Protein AF-A0A2G9NY76-F1 (afdb_mo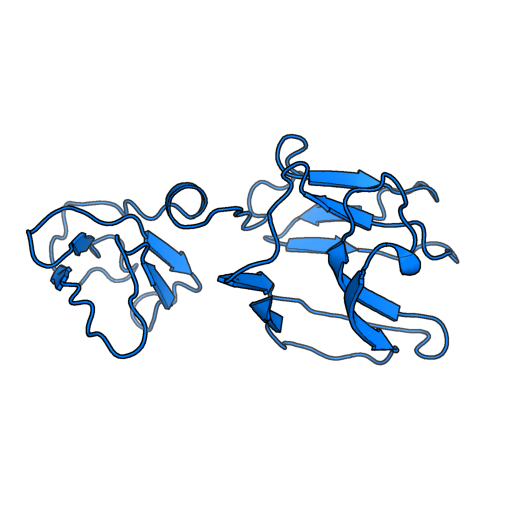nomer_lite)

Structure (mmCIF, N/CA/C/O backbone):
data_AF-A0A2G9NY76-F1
#
_entry.id   AF-A0A2G9NY76-F1
#
loop_
_atom_site.group_PDB
_atom_site.id
_atom_site.type_symbol
_atom_site.label_atom_id
_atom_site.label_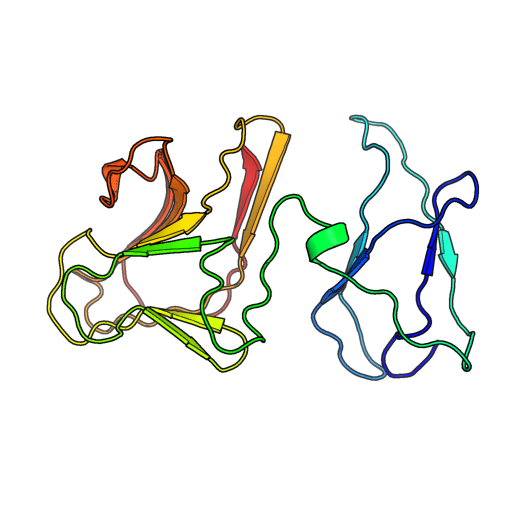alt_id
_atom_site.label_comp_id
_atom_site.label_asym_id
_atom_site.label_entity_id
_atom_site.label_seq_id
_atom_site.pdbx_PDB_ins_code
_atom_site.Cartn_x
_atom_site.Cartn_y
_atom_site.Cartn_z
_atom_site.occupancy
_atom_site.B_iso_or_equiv
_atom_site.auth_seq_id
_atom_site.auth_comp_id
_atom_site.auth_asym_id
_atom_site.auth_atom_id
_atom_site.pdbx_PDB_model_num
ATOM 1 N N . MET A 1 1 ? -3.201 -3.501 26.402 1.00 89.81 1 MET A N 1
ATOM 2 C CA . MET A 1 1 ? -2.658 -3.405 25.038 1.00 89.81 1 MET A CA 1
ATOM 3 C C . MET A 1 1 ? -1.323 -4.106 25.053 1.00 89.81 1 MET A C 1
ATOM 5 O O . MET A 1 1 ? -0.521 -3.811 25.940 1.00 89.81 1 MET A O 1
ATOM 9 N N . GLN A 1 2 ? -1.148 -5.086 24.177 1.00 95.50 2 GLN A N 1
ATOM 10 C CA . GLN A 1 2 ? 0.102 -5.822 24.031 1.00 95.50 2 GLN A CA 1
ATOM 11 C C . GLN A 1 2 ? 1.178 -4.916 23.428 1.00 95.50 2 GLN A C 1
ATOM 13 O O . GLN A 1 2 ? 0.873 -3.900 22.802 1.00 95.50 2 GLN A O 1
ATOM 18 N N . VAL A 1 3 ? 2.446 -5.260 23.658 1.00 95.88 3 VAL A N 1
ATOM 19 C CA . VAL A 1 3 ? 3.580 -4.439 23.205 1.00 95.88 3 VAL A CA 1
ATOM 20 C C . VAL A 1 3 ? 3.668 -4.355 21.684 1.00 95.88 3 VAL A C 1
ATOM 22 O O . VAL A 1 3 ? 4.178 -3.368 21.178 1.00 95.88 3 VAL A O 1
ATOM 25 N N . ASP A 1 4 ? 3.160 -5.354 20.975 1.00 96.38 4 ASP A N 1
ATOM 26 C CA . ASP A 1 4 ? 3.154 -5.475 19.516 1.00 96.38 4 ASP A CA 1
ATOM 27 C C . ASP A 1 4 ? 1.790 -5.137 18.891 1.00 96.38 4 ASP A C 1
ATOM 29 O O . ASP A 1 4 ? 1.586 -5.357 17.702 1.00 96.38 4 ASP A O 1
ATOM 33 N N . PHE A 1 5 ? 0.840 -4.622 19.684 1.00 97.69 5 PHE A N 1
ATOM 34 C CA . PHE A 1 5 ? -0.521 -4.278 19.248 1.00 97.69 5 PHE A CA 1
ATOM 35 C C . PHE A 1 5 ? -1.338 -5.457 18.686 1.00 97.69 5 PHE A C 1
ATOM 37 O O . PHE A 1 5 ? -2.399 -5.259 18.090 1.00 97.69 5 PHE A O 1
ATOM 44 N N . SER A 1 6 ? -0.902 -6.698 18.915 1.00 97.38 6 SER A N 1
ATOM 45 C CA . SER A 1 6 ? -1.570 -7.896 18.391 1.00 97.38 6 SER A CA 1
ATOM 46 C C . SER A 1 6 ? -2.978 -8.131 18.967 1.00 97.38 6 SER A C 1
ATOM 48 O O . SER A 1 6 ? -3.791 -8.860 18.391 1.00 97.38 6 SER A O 1
ATOM 50 N N . ASP A 1 7 ? -3.315 -7.460 20.070 1.00 97.69 7 ASP A N 1
ATOM 51 C CA . ASP A 1 7 ? -4.626 -7.510 20.713 1.00 97.69 7 ASP A CA 1
ATOM 52 C C . ASP A 1 7 ? -5.644 -6.485 20.205 1.00 97.69 7 ASP A C 1
ATOM 54 O O . ASP A 1 7 ? -6.776 -6.484 20.697 1.00 97.69 7 ASP A O 1
ATOM 58 N N . LEU A 1 8 ? -5.280 -5.625 19.248 1.00 97.94 8 LEU A N 1
ATOM 59 C CA . LEU A 1 8 ? -6.217 -4.656 18.681 1.00 97.94 8 LEU A CA 1
ATOM 60 C C . LEU A 1 8 ? -7.348 -5.356 17.920 1.00 97.94 8 LEU A C 1
ATOM 62 O O . LEU A 1 8 ? -7.109 -6.269 17.132 1.00 97.94 8 LEU A O 1
ATOM 66 N N . ARG A 1 9 ? -8.590 -4.920 18.147 1.00 98.06 9 ARG A N 1
ATOM 67 C CA . ARG A 1 9 ? -9.772 -5.314 17.364 1.00 98.06 9 ARG A CA 1
ATOM 68 C C . ARG A 1 9 ? -10.644 -4.108 17.078 1.00 98.06 9 ARG A C 1
ATOM 70 O O . ARG A 1 9 ? -10.812 -3.258 17.951 1.00 98.06 9 ARG A O 1
ATOM 77 N N . PHE A 1 10 ? -11.251 -4.091 15.898 1.00 98.44 10 PHE A N 1
ATOM 78 C CA . PHE A 1 10 ? -12.147 -3.026 15.473 1.00 98.44 10 PHE A CA 1
ATOM 79 C C . PHE A 1 10 ? -13.546 -3.576 15.223 1.00 98.44 10 PHE A C 1
ATOM 81 O O . PHE A 1 10 ? -13.703 -4.664 14.668 1.00 98.44 10 PHE A O 1
ATOM 88 N N . THR A 1 11 ? -14.568 -2.836 15.650 1.00 98.50 11 THR A N 1
ATOM 89 C CA . THR A 1 11 ? -15.955 -3.128 15.277 1.00 98.50 11 THR A CA 1
ATOM 90 C C . THR A 1 11 ? -16.689 -1.876 14.838 1.00 98.50 11 THR A C 1
ATOM 92 O O . THR A 1 11 ? -16.372 -0.767 15.271 1.00 98.50 11 THR A O 1
ATOM 95 N N . ASN A 1 12 ? -17.744 -2.054 14.050 1.00 97.31 12 ASN A N 1
ATOM 96 C CA . ASN A 1 12 ? -18.694 -0.986 13.760 1.00 97.31 12 ASN A CA 1
ATOM 97 C C . ASN A 1 12 ? -19.632 -0.702 14.955 1.00 97.31 12 ASN A C 1
ATOM 99 O O . ASN A 1 12 ? -19.581 -1.359 16.002 1.00 97.31 12 ASN A O 1
ATOM 103 N N . GLY A 1 13 ? -20.555 0.245 14.753 1.00 95.19 13 GLY A N 1
ATOM 104 C CA . GLY A 1 13 ? -21.622 0.617 15.691 1.00 95.19 13 GLY A CA 1
ATOM 105 C C . GLY A 1 13 ? -22.509 -0.533 16.200 1.00 95.19 13 GLY A C 1
ATOM 106 O O . GLY A 1 13 ? -23.149 -0.401 17.241 1.00 95.19 13 GLY A O 1
ATOM 107 N N . SER A 1 14 ? -22.548 -1.654 15.476 1.00 95.50 14 SER A N 1
ATOM 108 C CA . SER A 1 14 ? -23.388 -2.827 15.758 1.00 95.50 14 SER A CA 1
ATOM 109 C C . SER A 1 14 ? -22.609 -4.004 16.361 1.00 95.50 14 SER A C 1
ATOM 111 O O . SER A 1 14 ? -23.187 -5.073 16.553 1.00 95.50 14 SER A O 1
ATOM 113 N N . ASN A 1 15 ? -21.331 -3.810 16.710 1.00 95.94 15 ASN A N 1
ATOM 114 C CA . ASN A 1 15 ? -20.397 -4.846 17.177 1.00 95.94 15 ASN A CA 1
ATOM 115 C C . ASN A 1 15 ? -20.023 -5.904 16.118 1.00 95.94 15 ASN A C 1
ATOM 117 O O . ASN A 1 15 ? -19.606 -7.007 16.476 1.00 95.94 15 ASN A O 1
ATOM 121 N N . THR A 1 16 ? -20.151 -5.596 14.826 1.00 97.62 16 THR A N 1
ATOM 122 C CA . THR A 1 16 ? -19.595 -6.440 13.756 1.00 97.62 16 THR A CA 1
ATOM 123 C C . THR A 1 16 ? -18.102 -6.174 13.636 1.00 97.62 16 THR A C 1
ATOM 125 O O . THR A 1 16 ? -17.708 -5.009 13.615 1.00 97.62 16 THR A O 1
ATOM 128 N N . LEU A 1 17 ? -17.287 -7.232 13.573 1.00 98.12 17 LEU A N 1
ATOM 129 C CA . LEU A 1 17 ? -15.844 -7.119 13.343 1.00 98.12 17 LEU A CA 1
ATOM 130 C C . LEU A 1 17 ? -15.569 -6.456 11.993 1.00 98.12 17 LEU A C 1
ATOM 132 O O . LEU A 1 17 ? -16.254 -6.753 11.018 1.00 98.12 17 LEU A O 1
ATOM 136 N N . LEU A 1 18 ? -14.578 -5.574 11.983 1.00 98.62 18 LEU A N 1
ATOM 137 C CA . LEU A 1 18 ? -14.075 -4.902 10.793 1.00 98.62 18 LEU A CA 1
ATOM 138 C C . LEU A 1 18 ? -12.680 -5.427 10.468 1.00 98.62 18 LEU A C 1
ATOM 140 O O . LEU A 1 18 ? -11.881 -5.652 11.388 1.00 98.62 18 LEU A O 1
ATOM 144 N N . ASP A 1 19 ? -12.402 -5.593 9.180 1.00 98.75 19 ASP A N 1
ATOM 145 C CA . ASP A 1 19 ? -11.068 -5.913 8.695 1.00 98.75 19 ASP A CA 1
ATOM 146 C C . ASP A 1 19 ? -10.140 -4.706 8.885 1.00 98.75 19 ASP A C 1
ATOM 148 O O . ASP A 1 19 ? -10.560 -3.542 8.910 1.00 98.75 19 ASP A O 1
ATOM 152 N N . TYR A 1 20 ? -8.868 -4.987 9.152 1.00 98.69 20 TYR A N 1
ATOM 153 C CA . TYR A 1 20 ? -7.886 -3.955 9.451 1.00 98.69 20 TYR A CA 1
ATOM 154 C C . TYR A 1 20 ? -6.472 -4.399 9.100 1.00 98.69 20 TYR A C 1
ATOM 156 O O . TYR A 1 20 ? -6.156 -5.591 9.113 1.00 98.69 20 TYR A O 1
ATOM 164 N N . TRP A 1 21 ? -5.598 -3.423 8.881 1.00 98.50 21 TRP A N 1
ATOM 165 C CA . TRP A 1 21 ? -4.171 -3.620 8.681 1.00 98.50 21 TRP A CA 1
ATOM 166 C C . TRP A 1 21 ? -3.361 -2.769 9.657 1.00 98.50 21 TRP A C 1
ATOM 168 O O . TRP A 1 21 ? -3.615 -1.575 9.820 1.00 98.50 21 TRP A O 1
ATOM 178 N N . LEU A 1 22 ? -2.394 -3.389 10.328 1.00 97.81 22 LEU A N 1
ATOM 179 C CA . LEU A 1 22 ? -1.426 -2.727 11.195 1.00 97.81 22 LEU A CA 1
ATOM 180 C C . LEU A 1 22 ? -0.134 -2.498 10.413 1.00 97.81 22 LEU A C 1
ATOM 182 O O . LEU A 1 22 ? 0.620 -3.434 10.168 1.00 97.81 22 LEU A O 1
ATOM 186 N N . GLN A 1 23 ? 0.118 -1.243 10.069 1.00 95.44 23 GLN A N 1
ATOM 187 C CA . GLN A 1 23 ? 1.332 -0.774 9.415 1.00 95.44 23 GLN A CA 1
ATOM 188 C C . GLN A 1 23 ? 2.271 -0.127 10.449 1.00 95.44 23 GLN A C 1
ATOM 190 O O . GLN A 1 23 ? 1.819 0.401 11.471 1.00 95.44 23 GLN A O 1
ATOM 195 N N . ASP A 1 24 ? 3.580 -0.161 10.185 1.00 93.19 24 ASP A N 1
ATOM 196 C CA . ASP A 1 24 ? 4.618 0.532 10.964 1.00 93.19 24 ASP A CA 1
ATOM 197 C C . ASP A 1 24 ? 4.567 0.250 12.472 1.00 93.19 24 ASP A C 1
ATOM 199 O O . ASP A 1 24 ? 4.616 1.152 13.316 1.00 93.19 24 ASP A O 1
ATOM 203 N N . VAL A 1 25 ? 4.443 -1.028 12.834 1.00 96.12 25 VAL A N 1
ATOM 204 C CA . VAL A 1 25 ? 4.419 -1.443 14.237 1.00 96.12 25 VAL A CA 1
ATOM 205 C C . VAL A 1 25 ? 5.770 -1.146 14.896 1.00 96.12 25 VAL A C 1
ATOM 207 O O . VAL A 1 25 ? 6.775 -1.813 14.654 1.00 96.12 25 VAL A O 1
ATOM 210 N N . VAL A 1 26 ? 5.778 -0.176 15.810 1.00 97.12 26 VAL A N 1
ATOM 211 C CA . VAL A 1 26 ? 6.907 0.115 16.699 1.00 97.12 26 VAL A CA 1
ATOM 212 C C . VAL A 1 26 ? 6.542 -0.344 18.101 1.00 97.12 26 VAL A C 1
ATOM 214 O O . VAL A 1 26 ? 5.798 0.332 18.821 1.00 97.12 26 VAL A O 1
ATOM 217 N N . ASN A 1 27 ? 7.092 -1.493 18.501 1.00 96.56 27 ASN A N 1
ATOM 218 C CA . ASN A 1 27 ? 6.768 -2.141 19.770 1.00 96.56 27 ASN A CA 1
ATOM 219 C C . ASN A 1 27 ? 6.795 -1.168 20.961 1.00 96.56 27 ASN A C 1
ATOM 221 O O . ASN A 1 27 ? 7.773 -0.458 21.194 1.00 96.56 27 ASN A O 1
ATOM 225 N N . SER A 1 28 ? 5.726 -1.188 21.757 1.00 94.19 28 SER A N 1
ATOM 226 C CA . SER A 1 28 ? 5.489 -0.337 22.934 1.00 94.19 28 SER A CA 1
ATOM 227 C C . SER A 1 28 ? 5.411 1.172 22.661 1.00 94.19 28 SER A C 1
ATOM 229 O O . SER A 1 28 ? 5.357 1.943 23.619 1.00 94.19 28 SER A O 1
ATOM 231 N N . SER A 1 29 ? 5.402 1.605 21.396 1.00 96.69 29 SER A N 1
ATOM 232 C CA . SER A 1 29 ? 5.421 3.020 21.011 1.00 96.69 29 SER A CA 1
ATOM 233 C C . SER A 1 29 ? 4.204 3.409 20.177 1.00 96.69 29 SER A C 1
ATOM 235 O O . SER A 1 29 ? 3.387 4.211 20.629 1.00 96.69 29 SER A O 1
ATOM 237 N N . SER A 1 30 ? 4.069 2.860 18.969 1.00 96.88 30 SER A N 1
ATOM 238 C CA . SER A 1 30 ? 3.073 3.313 17.991 1.00 96.88 30 SER A CA 1
ATOM 239 C C . SER A 1 30 ? 2.760 2.251 16.940 1.00 96.88 30 SER A C 1
ATOM 241 O O . SER A 1 30 ? 3.567 1.360 16.697 1.00 96.88 30 SER A O 1
ATOM 243 N N . VAL A 1 31 ? 1.597 2.392 16.306 1.00 97.50 31 VAL A N 1
ATOM 244 C CA . VAL A 1 31 ? 1.157 1.623 15.137 1.00 97.50 31 VAL A CA 1
ATOM 245 C C . VAL A 1 31 ? 0.221 2.497 14.302 1.00 97.50 31 VAL A C 1
ATOM 247 O O . VAL A 1 31 ? -0.554 3.276 14.870 1.00 97.50 31 VAL A O 1
ATOM 250 N N . THR A 1 32 ? 0.273 2.361 12.981 1.00 96.81 32 THR A N 1
ATOM 251 C CA . THR A 1 32 ? -0.728 2.917 12.065 1.00 96.81 32 THR A CA 1
ATOM 252 C C . THR A 1 32 ? -1.763 1.833 11.781 1.00 96.81 32 THR A C 1
ATOM 254 O O . THR A 1 32 ? -1.424 0.769 11.277 1.00 96.81 32 THR A O 1
ATOM 257 N N . ALA A 1 33 ? -3.026 2.071 12.135 1.00 97.56 33 ALA A N 1
ATOM 258 C CA . ALA A 1 33 ? -4.107 1.120 11.884 1.00 97.56 33 ALA A CA 1
ATOM 259 C C . ALA A 1 33 ? -5.010 1.623 10.753 1.00 97.56 33 ALA A C 1
ATOM 261 O O . ALA A 1 33 ? -5.694 2.638 10.906 1.00 97.56 33 ALA A O 1
ATOM 262 N N . TRP A 1 34 ? -5.037 0.884 9.651 1.00 97.50 34 TRP A N 1
ATOM 263 C CA . TRP A 1 34 ? -6.017 1.029 8.581 1.00 97.50 34 TRP A CA 1
ATOM 264 C C . TRP A 1 34 ? -7.215 0.151 8.905 1.00 97.50 34 TRP A C 1
ATOM 266 O O . TRP A 1 34 ? -7.033 -1.002 9.275 1.00 97.50 34 TRP A O 1
ATOM 276 N N . VAL A 1 35 ? -8.428 0.688 8.805 1.00 97.94 35 VAL A N 1
ATOM 277 C CA . VAL A 1 35 ? -9.656 -0.036 9.159 1.00 97.94 35 VAL A CA 1
ATOM 278 C C . VAL A 1 35 ? -10.623 0.061 7.993 1.00 97.94 35 VAL A C 1
ATOM 280 O O . VAL A 1 35 ? -11.007 1.168 7.604 1.00 97.94 35 VAL A O 1
ATOM 283 N N . GLU A 1 36 ? -11.033 -1.086 7.461 1.00 97.62 36 GLU A N 1
ATOM 284 C CA . GLU A 1 36 ? -12.096 -1.159 6.469 1.00 97.62 36 GLU A CA 1
ATOM 285 C C . GLU A 1 36 ? -13.429 -0.904 7.178 1.00 97.62 36 GLU A C 1
ATOM 287 O O . GLU A 1 36 ? -13.799 -1.592 8.127 1.00 97.62 36 GLU A O 1
ATOM 292 N N . VAL A 1 37 ? -14.151 0.133 6.764 1.00 95.88 37 VAL A N 1
ATOM 293 C CA . VAL A 1 37 ? -15.447 0.484 7.353 1.00 95.88 37 VAL A CA 1
ATOM 294 C C . VAL A 1 37 ? -16.562 0.250 6.346 1.00 95.88 37 VAL A C 1
ATOM 296 O O . VAL A 1 37 ? -16.416 0.580 5.173 1.00 95.88 37 VAL A O 1
ATOM 299 N N . ASP A 1 38 ? -17.719 -0.219 6.824 1.00 93.69 38 ASP A N 1
ATOM 300 C CA . ASP A 1 38 ? -18.869 -0.573 5.974 1.00 93.69 38 ASP A CA 1
ATOM 301 C C . ASP A 1 38 ? -19.284 0.541 4.996 1.00 93.69 38 ASP A C 1
ATOM 303 O O . ASP A 1 38 ? -19.738 0.284 3.882 1.00 93.69 38 ASP A O 1
ATOM 307 N N . SER A 1 39 ? -19.208 1.800 5.441 1.00 90.75 39 SER A N 1
ATOM 308 C CA . SER A 1 39 ? -19.460 2.961 4.590 1.00 90.75 39 SER A CA 1
ATOM 309 C C . SER A 1 39 ? -18.922 4.258 5.193 1.00 90.75 39 SER A C 1
ATOM 311 O O . SER A 1 39 ? -18.930 4.471 6.412 1.00 90.75 39 SER A O 1
ATOM 313 N N . LEU A 1 40 ? -18.517 5.168 4.307 1.00 88.44 40 LEU A N 1
ATOM 314 C CA . LEU A 1 40 ? -18.220 6.563 4.613 1.00 88.44 40 LEU A CA 1
ATOM 315 C C . LEU A 1 40 ? -19.128 7.448 3.763 1.00 88.44 40 LEU A C 1
ATOM 317 O O . LEU A 1 40 ? -18.980 7.542 2.547 1.00 88.44 40 LEU A O 1
ATOM 321 N N . THR A 1 41 ? -20.091 8.107 4.400 1.00 89.06 41 THR A N 1
ATOM 322 C CA . THR A 1 41 ? -20.946 9.087 3.723 1.00 89.06 41 THR A CA 1
ATOM 323 C C . THR A 1 41 ? -20.367 10.485 3.881 1.00 89.06 41 THR A C 1
ATOM 325 O O . THR A 1 41 ? -19.996 10.873 4.991 1.00 89.06 41 THR A O 1
ATOM 328 N N . ALA A 1 42 ? -20.359 11.275 2.804 1.00 89.06 42 ALA A N 1
ATOM 329 C CA . ALA A 1 42 ? -19.939 12.672 2.860 1.00 89.06 42 ALA A CA 1
ATOM 330 C C . ALA A 1 42 ? -20.703 13.435 3.958 1.00 89.06 42 ALA A C 1
ATOM 332 O O . ALA A 1 42 ? -21.930 13.372 4.033 1.00 89.06 42 ALA A O 1
ATOM 333 N N . SER A 1 43 ? -19.961 14.142 4.815 1.00 90.69 43 SER A N 1
ATOM 334 C CA . SER A 1 43 ? -20.501 14.901 5.957 1.00 90.69 43 SER A CA 1
ATOM 335 C C . SER A 1 43 ? -21.258 14.072 7.013 1.00 90.69 43 SER A C 1
ATOM 337 O O . SER A 1 43 ? -21.956 14.651 7.845 1.00 90.69 43 SER A O 1
ATOM 339 N N . GLY A 1 44 ? -21.125 12.743 7.001 1.00 91.00 44 GLY A N 1
ATOM 340 C CA . GLY A 1 44 ? -21.619 11.855 8.054 1.00 91.00 44 GLY A CA 1
ATOM 341 C C . GLY A 1 44 ? -20.538 11.494 9.073 1.00 91.00 44 GLY A C 1
ATOM 342 O O . GLY A 1 44 ? -19.350 11.711 8.843 1.00 91.00 44 GLY A O 1
ATOM 343 N N . ASN A 1 45 ? -20.963 10.907 10.192 1.00 91.44 45 ASN A N 1
ATOM 344 C CA . ASN A 1 45 ? -20.061 10.315 11.175 1.00 91.44 45 ASN A CA 1
ATOM 345 C C . ASN A 1 45 ? -20.129 8.792 11.059 1.00 91.44 45 ASN A C 1
ATOM 347 O O . ASN A 1 45 ? -21.209 8.220 11.209 1.00 91.44 45 ASN A O 1
ATOM 351 N N . THR A 1 46 ? -18.980 8.147 10.878 1.00 93.75 46 THR A N 1
ATOM 352 C CA . THR A 1 46 ? -18.838 6.695 11.024 1.00 93.75 46 THR A CA 1
ATOM 353 C C . THR A 1 46 ? -18.201 6.414 12.379 1.00 93.75 46 THR A C 1
ATOM 355 O O . THR A 1 46 ? -17.136 6.938 12.697 1.00 93.75 46 THR A O 1
ATOM 358 N N . THR A 1 47 ? -18.884 5.633 13.217 1.00 94.62 47 THR A N 1
ATOM 359 C CA . THR A 1 47 ? -18.370 5.228 14.530 1.00 94.62 47 THR A CA 1
ATOM 360 C C . THR A 1 47 ? -17.734 3.853 14.432 1.00 94.62 47 THR A C 1
ATOM 362 O O . THR A 1 47 ? -18.390 2.892 14.029 1.00 94.62 47 THR A O 1
ATOM 365 N N . ILE A 1 48 ? -16.482 3.774 14.870 1.00 97.25 48 ILE A N 1
ATOM 366 C CA . ILE A 1 48 ? -15.754 2.530 15.091 1.00 97.25 48 ILE A CA 1
ATOM 367 C C . ILE A 1 48 ? -15.412 2.406 16.574 1.00 97.25 48 ILE A C 1
ATOM 369 O O . ILE A 1 48 ? -15.175 3.408 17.257 1.00 97.25 48 ILE A O 1
ATOM 373 N N . TYR A 1 49 ? -15.376 1.179 17.071 1.00 98.12 49 TYR A N 1
ATOM 374 C CA . TYR A 1 49 ? -14.883 0.853 18.401 1.00 98.12 49 TYR A CA 1
ATOM 375 C C . TYR A 1 49 ? -13.558 0.120 18.275 1.00 98.12 49 TYR A C 1
ATOM 377 O O . TYR A 1 49 ? -13.432 -0.787 17.461 1.00 98.12 49 TYR A O 1
ATOM 385 N N . MET A 1 50 ? -12.594 0.502 19.108 1.00 97.81 50 MET A N 1
ATOM 386 C CA . MET A 1 50 ? -11.309 -0.175 19.234 1.00 97.81 50 MET A CA 1
ATOM 387 C C . MET A 1 50 ? -11.260 -0.896 20.580 1.00 97.81 50 MET A C 1
ATOM 389 O O . MET A 1 50 ? -11.426 -0.276 21.633 1.00 97.81 50 MET A O 1
ATOM 393 N N . TYR A 1 51 ? -11.003 -2.197 20.543 1.00 97.81 51 TYR A N 1
ATOM 394 C CA . TYR A 1 51 ? -10.840 -3.053 21.712 1.00 97.81 51 TYR A CA 1
ATOM 395 C C . TYR A 1 51 ? -9.382 -3.485 21.838 1.00 97.81 51 TYR A C 1
ATOM 397 O O . TYR A 1 51 ? -8.693 -3.671 20.839 1.00 97.81 51 TYR A O 1
ATOM 405 N N . TYR A 1 52 ? -8.922 -3.625 23.079 1.00 97.06 52 TYR A N 1
ATOM 406 C CA . TYR A 1 52 ? -7.556 -4.002 23.437 1.00 97.06 52 TYR A CA 1
ATOM 407 C C . TYR A 1 52 ? -7.525 -4.541 24.881 1.00 97.06 52 TYR A C 1
ATOM 409 O O . TYR A 1 52 ? -8.527 -4.506 25.596 1.00 97.06 52 TYR A O 1
ATOM 417 N N . SER A 1 53 ? -6.353 -4.967 25.352 1.00 95.50 53 SER A N 1
ATOM 418 C CA . SER A 1 53 ? -6.085 -5.606 26.656 1.00 95.50 53 SER A CA 1
ATOM 419 C C . SER A 1 53 ? -6.539 -7.059 26.783 1.00 95.50 53 SER A C 1
ATOM 421 O O . SER A 1 53 ? -6.819 -7.519 27.888 1.00 95.50 53 SER A O 1
ATOM 423 N N . ASN A 1 54 ? -6.548 -7.792 25.672 1.00 95.56 54 ASN A N 1
ATOM 424 C CA . ASN A 1 54 ? -6.648 -9.246 25.687 1.00 95.56 54 ASN A CA 1
ATOM 425 C C . ASN A 1 54 ? -5.268 -9.841 25.373 1.00 95.56 54 ASN A C 1
ATOM 427 O O . ASN A 1 54 ? -4.815 -9.794 24.236 1.00 95.56 54 ASN A O 1
ATOM 431 N N . THR A 1 55 ? -4.575 -10.356 26.386 1.00 93.69 55 THR A N 1
ATOM 432 C CA . THR A 1 55 ? -3.198 -10.863 26.247 1.00 93.69 55 THR A CA 1
ATOM 433 C C . THR A 1 55 ? -3.109 -12.241 25.599 1.00 93.69 55 THR A C 1
ATOM 435 O O . THR A 1 55 ? -2.011 -12.692 25.298 1.00 93.69 55 THR A O 1
ATOM 438 N N . ASP A 1 56 ? -4.243 -12.913 25.400 1.00 94.62 56 ASP A N 1
ATOM 439 C CA . ASP A 1 56 ? -4.282 -14.319 24.989 1.00 94.62 56 ASP A CA 1
ATOM 440 C C . ASP A 1 56 ? -4.552 -14.489 23.485 1.00 94.62 56 ASP A C 1
ATOM 442 O O . ASP A 1 56 ? -4.799 -15.600 23.014 1.00 94.62 56 ASP A O 1
ATOM 446 N N . VAL A 1 57 ? -4.545 -13.393 22.720 1.00 95.75 57 VAL A N 1
ATOM 447 C CA . VAL A 1 57 ? -4.853 -13.393 21.284 1.00 95.75 57 VAL A CA 1
ATOM 448 C C . VAL A 1 57 ? -3.672 -12.906 20.455 1.00 95.75 57 VAL A C 1
ATOM 450 O O . VAL A 1 57 ? -2.913 -12.041 20.883 1.00 95.75 57 VAL A O 1
ATOM 453 N N . SER A 1 58 ? -3.551 -13.451 19.246 1.00 96.31 58 SER A N 1
ATOM 454 C CA . SER A 1 58 ? -2.687 -12.929 18.188 1.00 96.31 58 SER A CA 1
ATOM 455 C C . SER A 1 58 ? -3.429 -11.894 17.342 1.00 96.31 58 SER A C 1
ATOM 457 O O . SER A 1 58 ? -4.658 -11.793 17.408 1.00 96.31 58 SER A O 1
ATOM 459 N N . THR A 1 59 ? -2.703 -11.163 16.497 1.00 96.94 59 THR A N 1
ATOM 460 C CA . THR A 1 59 ? -3.320 -10.232 15.546 1.00 96.94 59 THR A CA 1
ATOM 461 C C . THR A 1 59 ? -4.187 -10.968 14.523 1.00 96.94 59 THR A C 1
ATOM 463 O O . THR A 1 59 ? -3.902 -12.112 14.165 1.00 96.94 59 THR A O 1
ATOM 466 N N . THR A 1 60 ? -5.252 -10.311 14.065 1.00 97.56 60 THR A N 1
ATOM 467 C CA . THR A 1 60 ? -6.024 -10.686 12.867 1.00 97.56 60 THR A CA 1
ATOM 468 C C . THR A 1 60 ? -5.857 -9.649 11.754 1.00 97.56 60 THR A C 1
ATOM 470 O O . THR A 1 60 ? -6.685 -9.588 10.856 1.00 97.56 60 THR A O 1
ATOM 473 N N . SER A 1 61 ? -4.811 -8.819 11.841 1.00 98.31 61 SER A N 1
ATOM 474 C CA . SER A 1 61 ? -4.431 -7.842 10.818 1.00 98.31 61 SER A CA 1
ATOM 475 C C . SER A 1 61 ? -4.258 -8.519 9.459 1.00 98.31 61 SER A C 1
ATOM 477 O O . SER A 1 61 ? -3.537 -9.513 9.367 1.00 98.31 61 SER A O 1
ATOM 479 N N . ASN A 1 62 ? -4.897 -7.989 8.420 1.00 98.25 62 ASN A N 1
ATOM 480 C CA . ASN A 1 62 ? -4.835 -8.517 7.063 1.00 98.25 62 ASN A CA 1
ATOM 481 C C . ASN A 1 62 ? -5.047 -7.399 6.024 1.00 98.25 62 ASN A C 1
ATOM 483 O O . ASN A 1 62 ? -6.165 -6.917 5.846 1.00 98.25 62 ASN A O 1
ATOM 487 N N . GLY A 1 63 ? -3.985 -7.021 5.307 1.00 97.81 63 GLY A N 1
ATOM 488 C CA . GLY A 1 63 ? -4.046 -5.994 4.266 1.00 97.81 63 GLY A CA 1
ATOM 489 C C . GLY A 1 63 ? -4.932 -6.388 3.084 1.00 97.81 63 GLY A C 1
ATOM 490 O O . GLY A 1 63 ? -5.785 -5.605 2.680 1.00 97.81 63 GLY A O 1
ATOM 491 N N . THR A 1 64 ? -4.834 -7.632 2.604 1.00 97.31 64 THR A N 1
ATOM 492 C CA . THR A 1 64 ? -5.656 -8.128 1.479 1.00 97.31 64 THR A CA 1
ATOM 493 C C . THR A 1 64 ? -7.160 -8.133 1.765 1.00 97.31 64 THR A C 1
ATOM 495 O O . THR A 1 64 ? -7.954 -8.007 0.842 1.00 97.31 64 THR A O 1
ATOM 498 N N . ALA A 1 65 ? -7.563 -8.256 3.034 1.00 98.12 65 ALA A N 1
ATOM 499 C CA . ALA A 1 65 ? -8.961 -8.105 3.437 1.00 98.12 65 ALA A CA 1
ATOM 500 C C . ALA A 1 65 ? -9.366 -6.631 3.619 1.00 98.12 65 ALA A C 1
ATOM 502 O O . ALA A 1 65 ? -10.535 -6.308 3.492 1.00 98.12 65 ALA A O 1
ATOM 503 N N . THR A 1 66 ? -8.410 -5.741 3.905 1.00 98.12 66 THR A N 1
ATOM 504 C CA . THR A 1 66 ? -8.670 -4.334 4.260 1.00 98.12 66 THR A CA 1
ATOM 505 C C . THR A 1 66 ? -8.757 -3.408 3.043 1.00 98.12 66 THR A C 1
ATOM 507 O O . THR A 1 66 ? -9.452 -2.392 3.088 1.00 98.12 66 THR A O 1
ATOM 510 N N . PHE A 1 67 ? -8.030 -3.713 1.963 1.00 96.56 67 PHE A N 1
ATOM 511 C CA . PHE A 1 67 ? -7.930 -2.858 0.777 1.00 96.56 67 PHE A CA 1
ATOM 512 C C . PHE A 1 67 ? -8.390 -3.577 -0.492 1.00 96.56 67 PHE A C 1
ATOM 514 O O . PHE A 1 67 ? -8.317 -4.795 -0.600 1.00 96.56 67 PHE A O 1
ATOM 521 N N . LEU A 1 68 ? -8.804 -2.797 -1.497 1.00 95.00 68 LEU A N 1
ATOM 522 C CA . LEU A 1 68 ? -9.197 -3.322 -2.814 1.00 95.00 68 LEU A CA 1
ATOM 523 C C . LEU A 1 68 ? -8.034 -3.971 -3.580 1.00 95.00 68 LEU A C 1
ATOM 525 O O . LEU A 1 68 ? -8.263 -4.839 -4.413 1.00 95.00 68 LEU A O 1
ATOM 529 N N . LEU A 1 69 ? -6.817 -3.501 -3.320 1.00 95.12 69 LEU A N 1
ATOM 530 C CA . LEU A 1 69 ? -5.553 -4.009 -3.835 1.00 95.12 69 LEU A CA 1
ATOM 531 C C . LEU A 1 69 ? -4.513 -3.754 -2.741 1.00 95.12 69 LEU A C 1
ATOM 533 O O . LEU A 1 69 ? -4.459 -2.641 -2.212 1.00 95.12 69 LEU A O 1
ATOM 537 N N . PHE A 1 70 ? -3.725 -4.763 -2.386 1.00 96.56 70 PHE A N 1
ATOM 538 C CA . PHE A 1 70 ? -2.740 -4.667 -1.313 1.00 96.56 70 PHE A CA 1
ATOM 539 C C . PHE A 1 70 ? -1.523 -5.520 -1.631 1.00 96.56 70 PHE A C 1
ATOM 541 O O . PHE A 1 70 ? -1.678 -6.668 -2.039 1.00 96.56 70 PHE A O 1
ATOM 548 N N . ASP A 1 71 ? -0.351 -4.961 -1.369 1.00 96.31 71 ASP A N 1
ATOM 549 C CA . ASP A 1 71 ? 0.911 -5.681 -1.326 1.00 96.31 71 ASP A CA 1
ATOM 550 C C . ASP A 1 71 ? 1.854 -4.931 -0.373 1.00 96.31 71 ASP A C 1
ATOM 552 O O . ASP A 1 71 ? 1.975 -3.705 -0.474 1.00 96.31 71 ASP A O 1
ATOM 556 N N . ASP A 1 72 ? 2.452 -5.637 0.586 1.00 95.25 72 ASP A N 1
ATOM 557 C CA . ASP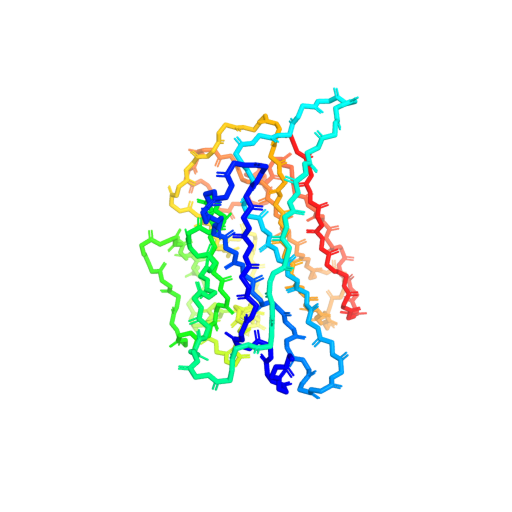 A 1 72 ? 3.479 -5.099 1.486 1.00 95.25 72 ASP A CA 1
ATOM 558 C C . ASP A 1 72 ? 4.902 -5.476 1.052 1.00 95.25 72 ASP A C 1
ATOM 560 O O . ASP A 1 72 ? 5.860 -4.976 1.644 1.00 95.25 72 ASP A O 1
ATOM 564 N N . PHE A 1 73 ? 5.042 -6.278 -0.012 1.00 95.69 73 PHE A N 1
ATOM 565 C CA . PHE A 1 73 ? 6.312 -6.686 -0.612 1.00 95.69 73 PHE A CA 1
ATOM 566 C C . PHE A 1 73 ? 7.267 -7.400 0.366 1.00 95.69 73 PHE A C 1
ATOM 568 O O . PHE A 1 73 ? 8.495 -7.271 0.274 1.00 95.69 73 PHE A O 1
ATOM 575 N N . GLU A 1 74 ? 6.708 -8.118 1.345 1.00 94.88 74 GLU A N 1
ATOM 576 C CA . GLU A 1 74 ? 7.445 -8.859 2.381 1.00 94.88 74 GLU A CA 1
ATOM 577 C C . GLU A 1 74 ? 7.613 -10.358 2.056 1.00 94.88 74 GLU A C 1
ATOM 579 O O . GLU A 1 74 ? 8.199 -11.103 2.851 1.00 94.88 74 GLU A O 1
ATOM 584 N N . ASP A 1 75 ? 7.120 -10.836 0.906 1.00 94.19 75 ASP A N 1
ATOM 585 C CA . ASP A 1 75 ? 7.208 -12.257 0.538 1.00 94.19 75 ASP A CA 1
ATOM 586 C C . ASP A 1 75 ? 8.490 -12.605 -0.247 1.00 94.19 75 ASP A C 1
ATOM 588 O O . ASP A 1 75 ? 8.931 -13.764 -0.268 1.00 94.19 75 ASP A O 1
ATOM 592 N N . GLY A 1 76 ? 9.157 -11.578 -0.784 1.00 94.12 76 GLY A N 1
ATOM 593 C CA . GLY A 1 76 ? 10.441 -11.671 -1.473 1.00 94.12 76 GLY A CA 1
ATOM 594 C C . GLY A 1 76 ? 10.325 -12.033 -2.952 1.00 94.12 76 GLY A C 1
ATOM 595 O O . GLY A 1 76 ? 11.344 -12.344 -3.582 1.00 94.12 76 GLY A O 1
ATOM 596 N N . THR A 1 77 ? 9.116 -12.027 -3.511 1.00 94.50 77 THR A N 1
ATOM 597 C CA . THR A 1 77 ? 8.835 -12.320 -4.914 1.00 94.50 77 THR A CA 1
ATOM 598 C C . THR A 1 77 ? 7.618 -11.554 -5.417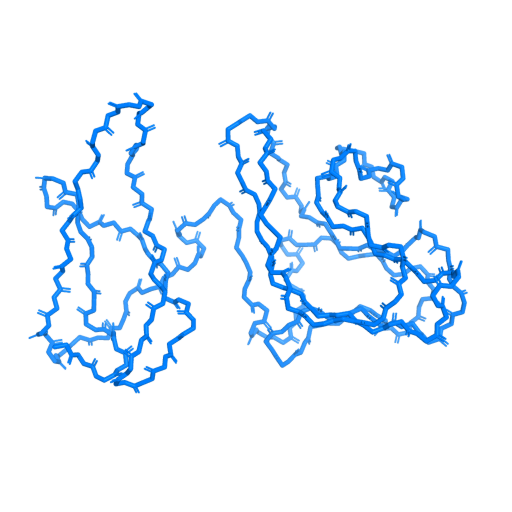 1.00 94.50 77 THR A C 1
ATOM 600 O O . THR A 1 77 ? 6.539 -11.679 -4.875 1.00 94.50 77 THR A O 1
ATOM 603 N N . ILE A 1 78 ? 7.740 -10.899 -6.571 1.00 95.19 78 ILE A N 1
ATOM 604 C CA . ILE A 1 78 ? 6.601 -10.196 -7.176 1.00 95.19 78 ILE A CA 1
ATOM 605 C C . ILE A 1 78 ? 5.432 -11.174 -7.394 1.00 95.19 78 ILE A C 1
ATOM 607 O O . ILE A 1 78 ? 5.548 -12.106 -8.204 1.00 95.19 78 ILE A O 1
ATOM 611 N N . ASP A 1 79 ? 4.304 -10.954 -6.708 1.00 95.50 79 ASP A N 1
ATOM 612 C CA . ASP A 1 79 ? 3.117 -11.796 -6.868 1.00 95.50 79 ASP A CA 1
ATOM 613 C C . ASP A 1 79 ? 2.486 -11.571 -8.248 1.00 95.50 79 ASP A C 1
ATOM 615 O O . ASP A 1 79 ? 1.749 -10.616 -8.499 1.00 95.50 79 ASP A O 1
ATOM 619 N N . THR A 1 80 ? 2.746 -12.512 -9.153 1.00 95.38 80 THR A N 1
ATOM 620 C CA . THR A 1 80 ? 2.221 -12.509 -10.529 1.00 95.38 80 THR A CA 1
ATOM 621 C C . THR A 1 80 ? 0.702 -12.688 -10.637 1.00 95.38 80 THR A C 1
ATOM 623 O O . THR A 1 80 ? 0.181 -12.694 -11.747 1.00 95.38 80 THR A O 1
ATOM 626 N N . ASN A 1 81 ? -0.013 -12.894 -9.526 1.00 94.88 81 ASN A N 1
ATOM 627 C CA . ASN A 1 81 ? -1.479 -12.854 -9.504 1.00 94.88 81 ASN A CA 1
ATOM 628 C C . ASN A 1 81 ? -2.023 -11.445 -9.228 1.00 94.88 81 ASN A C 1
ATOM 630 O O . ASN A 1 81 ? -3.215 -11.210 -9.420 1.00 94.88 81 ASN A O 1
ATOM 634 N N . ILE A 1 82 ? -1.171 -10.540 -8.739 1.00 95.69 82 ILE A N 1
ATOM 635 C CA . ILE A 1 82 ? -1.506 -9.147 -8.435 1.00 95.69 82 ILE A CA 1
ATOM 636 C C . ILE A 1 82 ? -0.898 -8.235 -9.497 1.00 95.69 82 ILE A C 1
ATOM 638 O O . ILE A 1 82 ? -1.560 -7.304 -9.962 1.00 95.69 82 ILE A O 1
ATOM 642 N N . TRP A 1 83 ? 0.344 -8.511 -9.896 1.00 95.50 83 TRP A N 1
ATOM 643 C CA . TRP A 1 83 ? 1.161 -7.615 -10.699 1.00 95.50 83 TRP A CA 1
ATOM 644 C C . TRP A 1 83 ? 1.630 -8.244 -12.010 1.00 95.50 83 TRP A C 1
ATOM 646 O O . TRP A 1 83 ? 2.277 -9.292 -12.030 1.00 95.50 83 TRP A O 1
ATOM 656 N N . THR A 1 84 ? 1.438 -7.506 -13.101 1.00 93.75 84 THR A N 1
ATOM 657 C CA . THR A 1 84 ? 2.200 -7.704 -14.331 1.00 93.75 84 THR A CA 1
ATOM 658 C C . THR A 1 84 ? 3.472 -6.862 -14.275 1.00 93.75 84 THR A C 1
ATOM 660 O O . THR A 1 84 ? 3.431 -5.628 -14.261 1.00 93.75 84 THR A O 1
ATOM 663 N N . GLU A 1 85 ? 4.610 -7.547 -14.304 1.00 92.69 85 GLU A N 1
ATOM 664 C CA . GLU A 1 85 ? 5.943 -6.968 -14.435 1.00 92.69 85 GLU A CA 1
ATOM 665 C C . GLU A 1 85 ? 6.399 -7.021 -15.900 1.00 92.69 85 GLU A C 1
ATOM 667 O O . GLU A 1 85 ? 6.200 -8.015 -16.605 1.00 92.69 85 GLU A O 1
ATOM 672 N N . VAL A 1 86 ? 6.962 -5.914 -16.386 1.00 90.19 86 VAL A N 1
ATOM 673 C CA . VAL A 1 86 ? 7.571 -5.836 -17.714 1.00 90.19 86 VAL A CA 1
ATOM 674 C C . VAL A 1 86 ? 8.931 -5.154 -17.613 1.00 90.19 86 VAL A C 1
ATOM 676 O O . VAL A 1 86 ? 9.003 -3.933 -17.477 1.00 90.19 86 VAL A O 1
ATOM 679 N N . ASP A 1 87 ? 9.988 -5.947 -17.772 1.00 85.00 87 ASP A N 1
ATOM 680 C CA . ASP A 1 87 ? 11.376 -5.519 -17.954 1.00 85.00 87 ASP A CA 1
ATOM 681 C C . ASP A 1 87 ? 11.862 -5.906 -19.363 1.00 85.00 87 ASP A C 1
ATOM 683 O O . ASP A 1 87 ? 12.187 -7.063 -19.651 1.00 85.00 87 ASP A O 1
ATOM 687 N N . GLN A 1 88 ? 11.873 -4.940 -20.291 1.00 71.75 88 GLN A N 1
ATOM 688 C CA . GLN A 1 88 ? 12.281 -5.187 -21.684 1.00 71.75 88 GLN A CA 1
ATOM 689 C C . GLN A 1 88 ? 13.800 -5.182 -21.897 1.00 71.75 88 GLN A C 1
ATOM 691 O O . GLN A 1 88 ? 14.269 -5.730 -22.901 1.00 71.75 88 GLN A O 1
ATOM 696 N N . ALA A 1 89 ? 14.568 -4.589 -20.980 1.00 65.12 89 ALA A N 1
ATOM 697 C CA . ALA A 1 89 ? 16.021 -4.497 -21.091 1.00 65.12 89 ALA A CA 1
ATOM 698 C C . ALA A 1 89 ? 16.710 -5.804 -20.657 1.00 65.12 89 ALA A C 1
ATOM 700 O O . ALA A 1 89 ? 17.764 -6.153 -21.201 1.00 65.12 89 ALA A O 1
ATOM 701 N N . GLY A 1 90 ? 16.061 -6.569 -19.769 1.00 65.81 90 GLY A N 1
ATOM 702 C CA . GLY A 1 90 ? 16.576 -7.806 -19.196 1.00 65.81 90 GLY A CA 1
ATOM 703 C C . GLY A 1 90 ? 17.695 -7.534 -18.189 1.00 65.81 90 GLY A C 1
ATOM 704 O O . GLY A 1 90 ? 18.565 -6.703 -18.413 1.00 65.81 90 GLY A O 1
ATOM 705 N N . GLY A 1 91 ? 17.726 -8.285 -17.089 1.00 68.62 91 GLY A N 1
ATOM 706 C CA . GLY A 1 91 ? 18.724 -8.065 -16.034 1.00 68.62 91 GLY A CA 1
ATOM 707 C C . GLY A 1 91 ? 18.200 -8.192 -14.611 1.00 68.62 91 GLY A C 1
ATOM 708 O O . GLY A 1 91 ? 18.994 -8.036 -13.691 1.00 68.62 91 GLY A O 1
ATOM 709 N N . ASN A 1 92 ? 16.915 -8.525 -14.429 1.00 80.62 92 ASN A N 1
ATOM 710 C CA . ASN A 1 92 ? 16.240 -8.486 -13.131 1.00 80.62 92 ASN A CA 1
ATOM 711 C C . ASN A 1 92 ? 16.334 -7.076 -12.533 1.00 80.62 92 ASN A C 1
ATOM 713 O O . ASN A 1 92 ? 16.705 -6.901 -11.375 1.00 80.62 92 ASN A O 1
ATOM 717 N N . GLU A 1 93 ? 16.046 -6.061 -13.350 1.00 87.94 93 GLU A N 1
ATOM 718 C CA . GLU A 1 93 ? 16.071 -4.669 -12.900 1.00 87.94 93 GLU A CA 1
ATOM 719 C C . GLU A 1 93 ? 14.798 -4.306 -12.121 1.00 87.94 93 GLU A C 1
ATOM 721 O O . GLU A 1 93 ? 14.754 -3.262 -11.476 1.00 87.94 93 GLU A O 1
ATOM 726 N N . ILE A 1 94 ? 13.786 -5.177 -12.139 1.00 90.94 94 ILE A N 1
ATOM 727 C CA . ILE A 1 94 ? 12.626 -5.127 -11.254 1.00 90.94 94 ILE A CA 1
ATOM 728 C C . ILE A 1 94 ? 12.643 -6.383 -10.380 1.00 90.94 94 ILE A C 1
ATOM 730 O O . ILE A 1 94 ? 12.607 -7.506 -10.883 1.00 90.94 94 ILE A O 1
ATOM 734 N N . THR A 1 95 ? 12.725 -6.199 -9.065 1.00 92.56 95 THR A N 1
ATOM 735 C CA . THR A 1 95 ? 12.777 -7.301 -8.093 1.00 92.56 95 THR A CA 1
ATOM 736 C C . THR A 1 95 ? 12.066 -6.932 -6.811 1.00 92.56 95 THR A C 1
ATOM 738 O O . THR A 1 95 ? 12.049 -5.768 -6.431 1.00 92.56 95 THR A O 1
ATOM 741 N N . GLU A 1 96 ? 11.580 -7.927 -6.086 1.00 94.94 96 GLU A N 1
ATOM 742 C CA . GLU A 1 96 ? 11.121 -7.747 -4.715 1.00 94.94 96 GLU A CA 1
ATOM 743 C C . GLU A 1 96 ? 12.165 -8.283 -3.739 1.00 94.94 96 GLU A C 1
ATOM 745 O O . GLU A 1 96 ? 12.652 -9.404 -3.899 1.00 94.94 96 GLU A O 1
ATOM 750 N N . HIS A 1 97 ? 12.536 -7.468 -2.755 1.00 93.69 97 HIS A N 1
ATOM 751 C CA . HIS A 1 97 ? 13.333 -7.896 -1.610 1.00 93.69 97 HIS A CA 1
ATOM 752 C C . HIS A 1 97 ? 13.303 -6.845 -0.494 1.00 93.69 97 HIS A C 1
ATOM 754 O O . HIS A 1 97 ? 13.115 -5.653 -0.738 1.00 93.69 97 HIS A O 1
ATOM 760 N N . ASP A 1 98 ? 13.570 -7.293 0.736 1.00 92.88 98 ASP A N 1
ATOM 761 C CA . ASP A 1 98 ? 13.694 -6.439 1.924 1.00 92.88 98 ASP A CA 1
ATOM 762 C C . ASP A 1 98 ? 12.451 -5.561 2.199 1.00 92.88 98 ASP A C 1
ATOM 764 O O . ASP A 1 98 ? 12.597 -4.393 2.566 1.00 92.88 98 ASP A O 1
ATOM 768 N N . GLY A 1 99 ? 11.240 -6.107 2.012 1.00 92.19 99 GLY A N 1
ATOM 769 C CA . GLY A 1 99 ? 9.983 -5.396 2.284 1.00 92.19 99 GLY A CA 1
ATOM 770 C C . GLY A 1 99 ? 9.670 -4.306 1.256 1.00 92.19 99 GLY A C 1
ATOM 771 O O . GLY A 1 99 ? 9.145 -3.248 1.602 1.00 92.19 99 GLY A O 1
ATOM 772 N N . SER A 1 100 ? 10.144 -4.450 0.015 1.00 92.88 100 SER A N 1
ATOM 773 C CA . SER A 1 100 ? 10.030 -3.411 -1.011 1.00 92.88 100 SER A CA 1
ATOM 774 C C . SER A 1 100 ? 10.124 -3.965 -2.430 1.00 92.88 100 SER A C 1
ATOM 776 O O . SER A 1 100 ? 10.898 -4.878 -2.723 1.00 92.88 100 SER A O 1
ATOM 778 N N . LEU A 1 101 ? 9.400 -3.316 -3.343 1.00 94.12 101 LEU A N 1
ATOM 779 C CA . LEU A 1 101 ? 9.592 -3.450 -4.782 1.00 94.12 101 LEU A CA 1
ATOM 780 C C . LEU A 1 101 ? 10.720 -2.518 -5.247 1.00 94.12 101 LEU A C 1
ATOM 782 O O . LEU A 1 101 ? 10.651 -1.294 -5.103 1.00 94.12 101 LEU A O 1
ATOM 786 N N . TRP A 1 102 ? 11.760 -3.098 -5.830 1.00 91.62 102 TRP A N 1
ATOM 787 C CA . TRP A 1 102 ? 12.954 -2.398 -6.283 1.00 91.62 102 TRP A CA 1
ATOM 788 C C . TRP A 1 102 ? 12.955 -2.222 -7.791 1.00 91.62 102 TRP A C 1
ATOM 790 O O . TRP A 1 102 ? 12.782 -3.176 -8.543 1.00 91.62 102 TRP A O 1
ATOM 800 N N . PHE A 1 103 ? 13.239 -0.991 -8.209 1.00 89.50 103 PHE A N 1
ATOM 801 C CA . PHE A 1 103 ? 13.540 -0.634 -9.589 1.00 89.50 103 PHE A CA 1
ATOM 802 C C . PHE A 1 103 ? 15.002 -0.197 -9.663 1.00 89.50 103 PHE A C 1
ATOM 804 O O . PHE A 1 103 ? 15.385 0.859 -9.145 1.00 89.50 103 PHE A O 1
ATOM 811 N N . ALA A 1 104 ? 15.828 -1.016 -10.298 1.00 85.56 104 ALA A N 1
ATOM 812 C CA . ALA A 1 104 ? 17.207 -0.717 -10.623 1.00 85.56 104 ALA A CA 1
ATOM 813 C C . ALA A 1 104 ? 17.327 -0.195 -12.059 1.00 85.56 104 ALA A C 1
ATOM 815 O O . ALA A 1 104 ? 16.442 -0.343 -12.903 1.00 85.56 104 ALA A O 1
ATOM 816 N N . ARG A 1 105 ? 18.464 0.445 -12.330 1.00 78.12 105 ARG A N 1
ATOM 817 C CA . ARG A 1 105 ? 18.864 0.788 -13.688 1.00 78.12 105 ARG A CA 1
ATOM 818 C C . ARG A 1 105 ? 20.335 0.460 -13.880 1.00 78.12 105 ARG A C 1
ATOM 820 O O . ARG A 1 105 ? 21.208 1.272 -13.556 1.00 78.12 105 ARG A O 1
ATOM 827 N N . ASP A 1 106 ? 20.573 -0.700 -14.460 1.00 74.94 106 ASP A N 1
ATOM 828 C CA . ASP A 1 106 ? 21.884 -1.227 -14.811 1.00 74.94 106 ASP A CA 1
ATOM 829 C C . ASP A 1 106 ? 22.279 -0.858 -16.247 1.00 74.94 106 ASP A C 1
ATOM 831 O O . ASP A 1 106 ? 23.471 -0.772 -16.564 1.00 74.94 106 ASP A O 1
ATOM 835 N N . THR A 1 107 ? 21.303 -0.555 -17.112 1.00 73.94 107 THR A N 1
ATOM 836 C CA . THR A 1 107 ? 21.541 -0.084 -18.487 1.00 73.94 107 THR A CA 1
ATOM 837 C C . THR A 1 107 ? 20.748 1.181 -18.833 1.00 73.94 107 THR A C 1
ATOM 839 O O . THR A 1 107 ? 19.781 1.541 -18.168 1.00 73.94 107 THR A O 1
ATOM 842 N N . ASN A 1 108 ? 21.191 1.932 -19.850 1.00 73.62 108 ASN A N 1
ATOM 843 C CA . ASN A 1 108 ? 20.416 3.075 -20.338 1.00 73.62 108 ASN A CA 1
ATOM 844 C C . ASN A 1 108 ? 19.122 2.568 -20.963 1.00 73.62 108 ASN A C 1
ATOM 846 O O . ASN A 1 108 ? 19.185 1.845 -21.955 1.00 73.62 108 ASN A O 1
ATOM 850 N N . ASP A 1 109 ? 17.997 3.027 -20.431 1.00 72.00 109 ASP A N 1
ATOM 851 C CA . ASP A 1 109 ? 16.695 2.486 -20.783 1.00 72.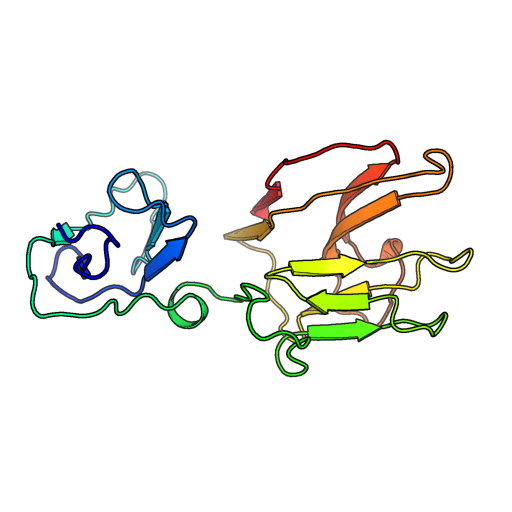00 109 ASP A CA 1
ATOM 852 C C . ASP A 1 109 ? 15.718 3.541 -21.304 1.00 72.00 109 ASP A C 1
ATOM 854 O O . ASP A 1 109 ? 15.954 4.750 -21.159 1.00 72.00 109 ASP A O 1
ATOM 858 N N . ALA A 1 110 ? 14.642 3.082 -21.939 1.00 79.00 110 ALA A N 1
ATOM 859 C CA . ALA A 1 110 ? 13.532 3.921 -22.359 1.00 79.00 110 ALA A CA 1
ATOM 860 C C . ALA A 1 110 ? 12.413 3.923 -21.294 1.00 79.00 110 ALA A C 1
ATOM 862 O O . ALA A 1 110 ? 12.593 3.528 -20.146 1.00 79.00 110 ALA A O 1
ATOM 863 N N . TRP A 1 111 ? 11.249 4.469 -21.651 1.00 82.62 111 TRP A N 1
ATOM 864 C CA . TRP A 1 111 ? 10.031 4.343 -20.845 1.00 82.62 111 TRP A CA 1
ATOM 865 C C . TRP A 1 111 ? 9.320 3.038 -21.203 1.00 82.62 111 TRP A C 1
ATOM 867 O O . TRP A 1 111 ? 8.307 3.062 -21.906 1.00 82.62 111 TRP A O 1
ATOM 877 N N . ASP A 1 112 ? 9.901 1.917 -20.804 1.00 81.38 112 ASP A N 1
ATOM 878 C CA . ASP A 1 112 ? 9.456 0.563 -21.152 1.00 81.38 112 ASP A CA 1
ATOM 879 C C . ASP A 1 112 ? 9.594 -0.450 -20.004 1.00 81.38 112 ASP A C 1
ATOM 881 O O . ASP A 1 112 ? 9.272 -1.624 -20.193 1.00 81.38 112 ASP A O 1
ATOM 885 N N . LYS A 1 113 ? 9.958 0.022 -18.804 1.00 86.38 113 LYS A N 1
ATOM 886 C CA . LYS A 1 113 ? 9.876 -0.721 -17.540 1.00 86.38 113 LYS A CA 1
ATOM 887 C C . LYS A 1 113 ? 8.670 -0.314 -16.717 1.00 86.38 113 LYS A C 1
ATOM 889 O O . LYS A 1 113 ? 8.440 0.877 -16.487 1.00 86.38 113 LYS A O 1
ATOM 894 N N . ILE A 1 114 ? 7.917 -1.299 -16.243 1.00 89.44 114 ILE A N 1
ATOM 895 C CA . ILE A 1 114 ? 6.702 -1.052 -15.471 1.00 89.44 114 ILE A CA 1
ATOM 896 C C . ILE A 1 114 ? 6.317 -2.261 -14.619 1.00 89.44 114 ILE A C 1
ATOM 898 O O . ILE A 1 114 ? 6.477 -3.405 -15.034 1.00 89.44 114 ILE A O 1
ATOM 902 N N . VAL A 1 115 ? 5.719 -1.979 -13.465 1.00 92.94 115 VAL A N 1
ATOM 903 C CA . VAL A 1 115 ? 4.855 -2.917 -12.744 1.00 92.94 115 VAL A CA 1
ATOM 904 C C . VAL A 1 115 ? 3.475 -2.283 -12.638 1.00 92.94 115 VAL A C 1
ATOM 906 O O . VAL A 1 115 ? 3.361 -1.094 -12.325 1.00 92.94 115 VAL A O 1
ATOM 909 N N . TYR A 1 116 ? 2.428 -3.033 -12.965 1.00 93.69 116 TYR A N 1
ATOM 910 C CA . TYR A 1 116 ? 1.045 -2.569 -12.852 1.00 93.69 116 TYR A CA 1
ATOM 911 C C . TYR A 1 116 ? 0.119 -3.710 -12.451 1.00 93.69 116 TYR A C 1
ATOM 913 O O . TYR A 1 116 ? 0.419 -4.871 -12.713 1.00 93.69 116 TYR A O 1
ATOM 921 N N . SER A 1 117 ? -0.992 -3.374 -11.794 1.00 94.06 117 SER A N 1
ATOM 922 C CA . SER A 1 117 ? -1.931 -4.378 -11.306 1.00 94.06 117 SER A CA 1
ATOM 923 C C . SER A 1 117 ? -2.652 -5.076 -12.456 1.00 94.06 117 SER A C 1
ATOM 925 O O . SER A 1 117 ? -3.054 -4.427 -13.428 1.00 94.06 117 SER A O 1
ATOM 927 N N . ASP A 1 118 ? -2.880 -6.375 -12.308 1.00 92.81 118 ASP A N 1
ATOM 928 C CA . ASP A 1 118 ? -3.725 -7.155 -13.217 1.00 92.81 118 ASP A CA 1
ATOM 929 C C . ASP A 1 118 ? -5.197 -6.744 -13.092 1.00 92.81 118 ASP A C 1
ATOM 931 O O . ASP A 1 118 ? -5.950 -6.725 -14.074 1.00 92.81 118 ASP A O 1
ATOM 935 N N . ASP A 1 119 ? -5.593 -6.330 -11.887 1.00 92.06 119 ASP A N 1
ATOM 936 C CA . ASP A 1 119 ? -6.907 -5.771 -11.625 1.00 92.06 119 ASP A CA 1
ATOM 937 C C . ASP A 1 119 ? -7.078 -4.377 -12.237 1.00 92.06 119 ASP A C 1
ATOM 939 O O . ASP A 1 119 ? -6.185 -3.525 -12.245 1.00 92.06 119 ASP A O 1
ATOM 943 N N . SER A 1 120 ? -8.291 -4.130 -12.733 1.00 91.00 120 SER A N 1
ATOM 944 C CA . SER A 1 120 ? -8.707 -2.852 -13.303 1.00 91.00 120 SER A CA 1
ATOM 945 C C . SER A 1 120 ? -9.823 -2.229 -12.477 1.00 91.00 120 SER A C 1
ATOM 947 O O . SER A 1 120 ? -10.890 -2.818 -12.297 1.00 91.00 120 SER A O 1
ATOM 949 N N . PHE A 1 121 ? -9.621 -0.979 -12.066 1.00 90.81 121 PHE A N 1
ATOM 950 C CA . PHE A 1 121 ? -10.572 -0.243 -11.240 1.00 90.81 121 PHE A CA 1
ATOM 951 C C . PHE A 1 121 ? -11.217 0.915 -12.006 1.00 90.81 121 PHE A C 1
ATOM 953 O O . PHE A 1 121 ? -10.570 1.640 -12.767 1.00 90.81 121 PHE A O 1
ATOM 960 N N . SER A 1 122 ? -12.517 1.127 -11.785 1.00 89.88 122 SER A N 1
ATOM 961 C CA . SER A 1 122 ? -13.177 2.354 -12.242 1.00 89.88 122 SER A CA 1
ATOM 962 C C . SER A 1 122 ? -12.690 3.526 -11.393 1.00 89.88 122 SER A C 1
ATOM 964 O O . SER A 1 122 ? -12.850 3.517 -10.177 1.00 89.88 122 SER A O 1
ATOM 966 N N . ARG A 1 123 ? -12.108 4.542 -12.038 1.00 82.50 123 ARG A N 1
ATOM 967 C CA . ARG A 1 123 ? -11.559 5.740 -11.380 1.00 82.50 123 ARG A CA 1
ATOM 968 C C . ARG A 1 123 ? -12.676 6.663 -10.890 1.00 82.50 123 ARG A C 1
ATOM 970 O O . ARG A 1 123 ? -13.026 7.630 -11.565 1.00 82.50 123 ARG A O 1
ATOM 977 N N . SER A 1 124 ? -13.291 6.302 -9.774 1.00 84.94 124 SER A N 1
ATOM 978 C CA . SER A 1 124 ? -14.280 7.131 -9.097 1.00 84.94 124 SER A CA 1
ATOM 979 C C . SER A 1 124 ? -14.288 6.830 -7.605 1.00 84.94 124 SER A C 1
ATOM 981 O O . SER A 1 124 ? -14.682 5.729 -7.214 1.00 84.94 124 SER A O 1
ATOM 983 N N . ASN A 1 125 ? -13.942 7.830 -6.794 1.00 85.62 125 ASN A N 1
ATOM 984 C CA . ASN A 1 125 ? -13.888 7.747 -5.331 1.00 85.62 125 ASN A CA 1
ATOM 985 C C . ASN A 1 125 ? -12.845 6.743 -4.826 1.00 85.62 125 ASN A C 1
ATOM 987 O O . ASN A 1 125 ? -13.089 6.056 -3.835 1.00 85.62 125 ASN A O 1
ATOM 991 N N . LEU A 1 126 ? -11.703 6.648 -5.508 1.00 89.62 126 LEU A N 1
ATOM 992 C CA . LEU A 1 126 ? -10.605 5.785 -5.084 1.00 89.62 126 LEU A CA 1
ATOM 993 C C . LEU A 1 126 ? -9.394 6.617 -4.688 1.00 89.62 126 LEU A C 1
ATOM 995 O O . LEU A 1 126 ? -9.073 7.622 -5.324 1.00 89.62 126 LEU A O 1
ATOM 999 N N . SER A 1 127 ? -8.708 6.157 -3.649 1.00 89.12 127 SER A N 1
ATOM 1000 C CA . SER A 1 127 ? -7.356 6.582 -3.323 1.00 89.12 127 SER A CA 1
ATOM 1001 C C . SER A 1 127 ? -6.397 5.423 -3.534 1.00 89.12 127 SER A C 1
ATOM 1003 O O . SER A 1 127 ? -6.714 4.288 -3.190 1.00 89.12 127 SER A O 1
ATOM 1005 N N . PHE A 1 128 ? -5.223 5.727 -4.063 1.00 88.62 128 PHE A N 1
ATOM 1006 C CA . PHE A 1 128 ? -4.090 4.816 -4.128 1.00 88.62 128 PHE A CA 1
ATOM 1007 C C . PHE A 1 128 ? -2.923 5.446 -3.372 1.00 88.62 128 PHE A C 1
ATOM 1009 O O . PHE A 1 128 ? -2.711 6.658 -3.485 1.00 88.62 128 PHE A O 1
ATOM 1016 N N . GLU A 1 129 ? -2.202 4.638 -2.602 1.00 91.44 129 GLU A N 1
ATOM 1017 C CA . GLU A 1 129 ? -1.086 5.071 -1.769 1.00 91.44 129 GLU A CA 1
ATOM 1018 C C . GLU A 1 129 ? 0.099 4.127 -1.928 1.00 91.44 129 GLU A C 1
ATOM 1020 O O . GLU A 1 129 ? -0.072 2.922 -2.096 1.00 91.44 129 GLU A O 1
ATOM 1025 N N . PHE A 1 130 ? 1.296 4.700 -1.889 1.00 89.00 130 PHE A N 1
ATOM 1026 C CA . PHE A 1 130 ? 2.548 3.966 -1.845 1.00 89.00 130 PHE A CA 1
ATOM 1027 C C . PHE A 1 130 ? 3.586 4.773 -1.076 1.00 89.00 130 PHE A C 1
ATOM 1029 O O . PHE A 1 130 ? 3.663 6.005 -1.191 1.00 89.00 130 PHE A O 1
ATOM 1036 N N . ASP A 1 131 ? 4.432 4.050 -0.359 1.00 88.94 131 ASP A N 1
ATOM 1037 C CA . ASP A 1 131 ? 5.664 4.569 0.203 1.00 88.94 131 ASP A CA 1
ATOM 1038 C C . ASP A 1 131 ? 6.803 4.291 -0.771 1.00 88.94 131 ASP A C 1
ATOM 1040 O O . ASP A 1 131 ? 6.936 3.190 -1.300 1.00 88.94 131 ASP A O 1
ATOM 1044 N N . TYR A 1 132 ? 7.624 5.304 -1.051 1.00 88.56 132 TYR A N 1
ATOM 1045 C CA . TYR A 1 132 ? 8.766 5.120 -1.938 1.00 88.56 132 TYR A CA 1
ATOM 1046 C C . TYR A 1 132 ? 9.996 5.894 -1.486 1.00 88.56 132 TYR A C 1
ATOM 1048 O O . TYR A 1 132 ? 9.948 6.940 -0.824 1.00 88.56 132 TYR A O 1
ATOM 1056 N N . TRP A 1 133 ? 11.134 5.379 -1.931 1.00 87.94 133 TRP A N 1
ATOM 1057 C CA . TRP A 1 133 ? 12.416 6.046 -1.868 1.00 87.94 133 TRP A CA 1
ATOM 1058 C C . TRP A 1 133 ? 13.050 6.042 -3.253 1.00 87.94 133 TRP A C 1
ATOM 1060 O O . TRP A 1 133 ? 12.943 5.068 -3.993 1.00 87.94 133 TRP A O 1
ATOM 1070 N N . TRP A 1 134 ? 13.714 7.136 -3.619 1.00 85.62 134 TRP A N 1
ATOM 1071 C CA . TRP A 1 134 ? 14.276 7.281 -4.953 1.00 85.62 134 TRP A CA 1
ATOM 1072 C C . TRP A 1 134 ? 15.661 7.917 -4.924 1.00 85.62 134 TRP A C 1
ATOM 1074 O O . TRP A 1 134 ? 15.909 8.955 -4.296 1.00 85.62 134 TRP A O 1
ATOM 1084 N N . ARG A 1 135 ? 16.567 7.335 -5.707 1.00 84.00 135 ARG A N 1
ATOM 1085 C CA . ARG A 1 135 ? 17.902 7.873 -5.938 1.00 84.00 135 ARG A CA 1
ATOM 1086 C C . ARG A 1 135 ? 18.192 7.949 -7.422 1.00 84.00 135 ARG A C 1
ATOM 1088 O O . ARG A 1 135 ? 18.347 6.938 -8.090 1.00 84.00 135 ARG A O 1
ATOM 1095 N N . SER A 1 136 ? 18.383 9.174 -7.894 1.00 82.75 136 SER A N 1
ATOM 1096 C CA . SER A 1 136 ? 18.866 9.453 -9.242 1.00 82.75 136 SER A CA 1
ATOM 1097 C C . SER A 1 136 ? 20.352 9.818 -9.221 1.00 82.75 136 SER A C 1
ATOM 1099 O O . SER A 1 136 ? 20.790 10.638 -8.406 1.00 82.75 136 SER A O 1
ATOM 1101 N N . ASN A 1 137 ? 21.125 9.230 -10.137 1.00 80.56 137 ASN A N 1
ATOM 1102 C CA . ASN A 1 137 ? 22.520 9.603 -10.404 1.00 80.56 137 ASN A CA 1
ATOM 1103 C C . ASN A 1 137 ? 22.669 10.443 -11.684 1.00 80.56 137 ASN A C 1
ATOM 1105 O O . ASN A 1 137 ? 23.741 11.002 -11.923 1.00 80.56 137 ASN A O 1
ATOM 1109 N N . ASN A 1 138 ? 21.599 10.572 -12.471 1.00 82.25 138 ASN A N 1
ATOM 1110 C CA . ASN A 1 138 ? 21.542 11.375 -13.679 1.00 82.25 138 ASN A CA 1
ATOM 1111 C C . ASN A 1 138 ? 20.183 12.084 -13.794 1.00 82.25 138 ASN A C 1
ATOM 1113 O O . ASN A 1 138 ? 19.361 11.784 -14.653 1.00 82.25 138 ASN A O 1
ATOM 1117 N N . ALA A 1 139 ? 19.960 13.075 -12.929 1.00 80.62 139 ALA A N 1
ATOM 1118 C CA . ALA A 1 139 ? 18.683 13.788 -12.798 1.00 80.62 139 ALA A CA 1
ATOM 1119 C C . ALA A 1 139 ? 18.159 14.451 -14.089 1.00 80.62 139 ALA A C 1
ATOM 1121 O O . ALA A 1 139 ? 17.008 14.865 -14.132 1.00 80.62 139 ALA A O 1
ATOM 1122 N N . ALA A 1 140 ? 18.993 14.588 -15.124 1.00 82.31 140 ALA A N 1
ATOM 1123 C CA . ALA A 1 140 ? 18.568 15.096 -16.426 1.00 82.31 140 ALA A CA 1
ATOM 1124 C C . ALA A 1 140 ? 17.777 14.067 -17.255 1.00 82.31 140 ALA A C 1
ATOM 1126 O O . ALA A 1 140 ? 17.069 14.464 -18.177 1.00 82.31 140 ALA A O 1
ATOM 1127 N N . TRP A 1 141 ? 17.923 12.774 -16.954 1.00 81.88 141 TRP A N 1
ATOM 1128 C CA . TRP A 1 141 ? 17.357 11.671 -17.736 1.00 81.88 141 TRP A CA 1
ATOM 1129 C C . TRP A 1 141 ? 16.621 10.635 -16.886 1.00 81.88 141 TRP A C 1
ATOM 1131 O O . TRP A 1 141 ? 15.825 9.876 -17.429 1.00 81.88 141 TRP A O 1
ATOM 1141 N N . ASP A 1 142 ? 16.871 10.589 -15.578 1.00 83.25 142 ASP A N 1
ATOM 1142 C CA . ASP A 1 142 ? 16.176 9.670 -14.681 1.00 83.25 142 ASP A CA 1
ATOM 1143 C C . ASP A 1 142 ? 14.832 10.266 -14.288 1.00 83.25 142 ASP A C 1
ATOM 1145 O O . ASP A 1 142 ? 14.764 11.397 -13.799 1.00 83.25 142 ASP A O 1
ATOM 1149 N N . ALA A 1 143 ? 13.777 9.479 -14.428 1.00 85.31 143 ALA A N 1
ATOM 1150 C CA . ALA A 1 143 ? 12.462 9.857 -13.961 1.00 85.31 143 ALA A CA 1
ATOM 1151 C C . ALA A 1 143 ? 11.669 8.633 -13.511 1.00 85.31 143 ALA A C 1
ATOM 1153 O O . ALA A 1 143 ? 11.949 7.510 -13.924 1.00 85.31 143 ALA A O 1
ATOM 1154 N N . LEU A 1 144 ? 10.673 8.886 -12.667 1.00 86.56 144 LEU A N 1
ATOM 1155 C CA . LEU A 1 144 ? 9.756 7.885 -12.140 1.00 86.56 144 LEU A CA 1
ATOM 1156 C C . LEU A 1 144 ? 8.322 8.377 -12.324 1.00 86.56 144 LEU A C 1
ATOM 1158 O O . LEU A 1 144 ? 8.020 9.543 -12.049 1.00 86.56 144 LEU A O 1
ATOM 1162 N N . MET A 1 145 ? 7.446 7.482 -12.777 1.00 88.62 145 MET A N 1
ATOM 1163 C CA . MET A 1 145 ? 6.002 7.688 -12.762 1.00 88.62 145 MET A CA 1
ATOM 1164 C C . MET A 1 145 ? 5.335 6.648 -11.882 1.00 88.62 145 MET A C 1
ATOM 1166 O O . MET A 1 145 ? 5.647 5.467 -11.977 1.00 88.62 145 MET A O 1
ATOM 1170 N N . MET A 1 146 ? 4.413 7.099 -11.037 1.00 88.81 146 MET A N 1
ATOM 1171 C CA . MET A 1 146 ? 3.650 6.235 -10.140 1.00 88.81 146 MET A CA 1
ATOM 1172 C C . MET A 1 146 ? 2.216 6.738 -10.061 1.00 88.81 146 MET A C 1
ATOM 1174 O O . MET A 1 146 ? 1.987 7.938 -9.882 1.00 88.81 146 MET A O 1
ATOM 1178 N N . GLY A 1 147 ? 1.253 5.838 -10.228 1.00 90.00 147 GLY A N 1
ATOM 1179 C CA . GLY A 1 147 ? -0.161 6.181 -10.199 1.00 90.00 147 GLY A CA 1
ATOM 1180 C C . GLY A 1 147 ? -0.979 5.426 -11.231 1.00 90.00 147 GLY A C 1
ATOM 1181 O O 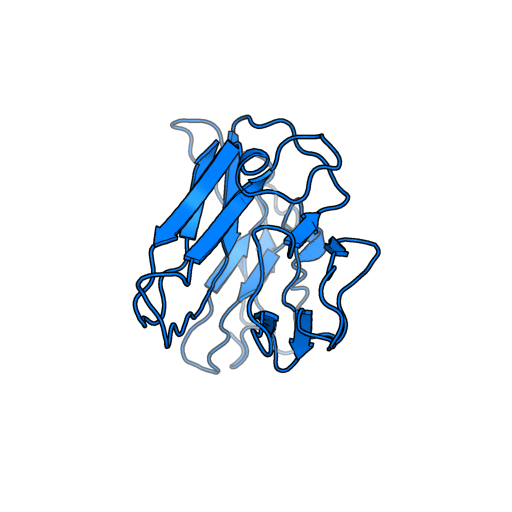. GLY A 1 147 ? -0.656 4.305 -11.614 1.00 90.00 147 GLY A O 1
ATOM 1182 N N . TRP A 1 148 ? -2.050 6.060 -11.697 1.00 90.75 148 TRP A N 1
ATOM 1183 C CA . TRP A 1 148 ? -3.063 5.378 -12.495 1.00 90.75 148 TRP A CA 1
ATOM 1184 C C . TRP A 1 148 ? -2.645 5.198 -13.948 1.00 90.75 148 TRP A C 1
ATOM 1186 O O . TRP A 1 148 ? -2.481 6.169 -14.700 1.00 90.75 148 TRP A O 1
ATOM 1196 N N . LYS A 1 149 ? -2.577 3.933 -14.346 1.00 91.44 149 LYS A N 1
ATOM 1197 C CA . LYS A 1 149 ? -2.410 3.491 -15.723 1.00 91.44 149 LYS A CA 1
ATOM 1198 C C . LYS A 1 149 ? -3.762 3.399 -16.444 1.00 91.44 149 LYS A C 1
ATOM 1200 O O . LYS A 1 149 ? -4.811 3.212 -15.828 1.00 91.44 149 LYS A O 1
ATOM 1205 N N . ASP A 1 150 ? -3.755 3.567 -17.760 1.00 91.94 150 ASP A N 1
ATOM 1206 C CA . ASP A 1 150 ? -4.883 3.230 -18.620 1.00 91.94 150 ASP A CA 1
ATOM 1207 C C . ASP A 1 150 ? -5.098 1.705 -18.708 1.00 91.94 150 ASP A C 1
ATOM 1209 O O . ASP A 1 150 ? -4.267 0.899 -18.284 1.00 91.94 150 ASP A O 1
ATOM 1213 N N . ASN A 1 151 ? -6.223 1.304 -19.298 1.00 88.50 151 ASN A N 1
ATOM 1214 C CA . ASN A 1 151 ? -6.584 -0.102 -19.492 1.00 88.50 151 ASN A CA 1
ATOM 1215 C C . ASN A 1 151 ? -5.950 -0.740 -20.747 1.00 88.50 151 ASN A C 1
ATOM 1217 O O . ASN A 1 151 ? -6.406 -1.791 -21.197 1.00 88.50 151 ASN A O 1
ATOM 1221 N N . GLY A 1 152 ? -4.958 -0.091 -21.365 1.00 88.12 152 GLY A N 1
ATOM 1222 C CA . GLY A 1 152 ? -4.219 -0.641 -22.498 1.00 88.12 152 GLY A CA 1
ATOM 1223 C C . GLY A 1 152 ? -3.111 -1.596 -22.052 1.00 88.12 152 GLY A C 1
ATOM 1224 O O . GLY A 1 152 ? -2.799 -1.696 -20.877 1.00 88.12 152 GLY A O 1
ATOM 1225 N N . ALA A 1 153 ? -2.447 -2.266 -22.993 1.00 83.88 153 ALA A N 1
ATOM 1226 C CA . ALA A 1 153 ? -1.250 -3.076 -22.708 1.00 83.88 153 ALA A CA 1
ATOM 1227 C C . ALA A 1 153 ? 0.067 -2.294 -22.903 1.00 83.88 153 ALA A C 1
ATOM 1229 O O . ALA A 1 153 ? 1.147 -2.876 -22.916 1.00 83.88 153 ALA A O 1
ATOM 1230 N N . GLY A 1 154 ? -0.015 -0.980 -23.138 1.00 87.75 154 GLY A N 1
ATOM 1231 C CA . GLY A 1 154 ? 1.165 -0.141 -23.322 1.00 87.75 154 GLY A CA 1
ATOM 1232 C C . GLY A 1 154 ? 1.931 0.043 -22.012 1.00 87.75 154 GLY A C 1
ATOM 1233 O O . GLY A 1 154 ? 1.323 0.174 -20.951 1.00 87.75 154 GLY A O 1
ATOM 1234 N N . VAL A 1 155 ? 3.259 0.064 -22.112 1.00 85.50 155 VAL A N 1
ATOM 1235 C CA . VAL A 1 155 ? 4.194 0.176 -20.977 1.00 85.50 155 VAL A CA 1
ATOM 1236 C C . VAL A 1 155 ? 4.886 1.541 -20.907 1.00 85.50 155 VAL A C 1
ATOM 1238 O O . VAL A 1 155 ? 5.792 1.753 -20.112 1.00 85.50 155 VAL A O 1
ATOM 1241 N N . SER A 1 156 ? 4.462 2.482 -21.753 1.00 88.00 156 SER A N 1
ATOM 1242 C CA . SER A 1 156 ? 5.063 3.808 -21.836 1.00 88.00 156 SER A CA 1
ATOM 1243 C C . SER A 1 156 ? 4.483 4.758 -20.794 1.00 88.00 156 SER A C 1
ATOM 1245 O O . SER A 1 156 ? 3.336 4.618 -20.374 1.00 88.00 156 SER A O 1
ATOM 1247 N N . TYR A 1 157 ? 5.226 5.817 -20.466 1.00 86.56 157 TYR A N 1
ATOM 1248 C CA . TYR A 1 157 ? 4.748 6.920 -19.625 1.00 86.56 157 TYR A CA 1
ATOM 1249 C C . TYR A 1 157 ? 3.411 7.514 -20.108 1.00 86.56 157 TYR A C 1
ATOM 1251 O O . TYR A 1 157 ? 2.618 7.998 -19.308 1.00 86.56 157 TYR A O 1
ATOM 1259 N N . ALA A 1 158 ? 3.118 7.448 -21.413 1.00 90.81 158 ALA A N 1
ATOM 1260 C CA . ALA A 1 158 ? 1.851 7.916 -21.975 1.00 90.81 158 ALA A CA 1
ATOM 1261 C C . ALA A 1 158 ? 0.627 7.119 -21.482 1.00 90.81 158 ALA A C 1
ATOM 1263 O O . ALA A 1 158 ? -0.491 7.632 -21.533 1.00 90.81 158 ALA A O 1
ATOM 1264 N N . ASN A 1 159 ? 0.831 5.888 -21.002 1.00 92.12 159 ASN A N 1
ATOM 1265 C CA . ASN A 1 159 ? -0.218 5.048 -20.432 1.00 92.12 159 ASN A CA 1
ATOM 1266 C C . ASN A 1 159 ? -0.526 5.417 -18.973 1.00 92.12 159 ASN A C 1
ATOM 1268 O O . ASN A 1 159 ? -1.599 5.087 -18.481 1.00 92.12 159 ASN A O 1
ATOM 1272 N N . PHE A 1 160 ? 0.350 6.156 -18.287 1.00 89.75 160 PHE A N 1
ATOM 1273 C CA . PHE A 1 160 ? 0.154 6.650 -16.921 1.00 89.75 160 PHE A CA 1
ATOM 1274 C C . PHE A 1 160 ? -0.641 7.962 -16.892 1.00 89.75 160 PHE A C 1
ATOM 1276 O O . PHE A 1 160 ? -0.152 9.048 -16.576 1.00 89.75 160 PHE A O 1
ATOM 1283 N N . VAL A 1 161 ? -1.913 7.844 -17.253 1.00 87.94 161 VAL A N 1
ATOM 1284 C CA . VAL A 1 161 ? -2.854 8.949 -17.479 1.00 87.94 161 VAL A CA 1
ATOM 1285 C C . VAL A 1 161 ? -3.095 9.857 -16.267 1.00 87.94 161 VAL A C 1
ATOM 1287 O O . VAL A 1 161 ? -3.434 11.023 -16.464 1.00 87.94 161 VAL A O 1
ATOM 1290 N N . TYR A 1 162 ? -2.904 9.363 -15.038 1.00 86.75 162 TYR A N 1
ATOM 1291 C CA . TYR A 1 162 ? -2.937 10.178 -13.813 1.00 86.75 162 TYR A CA 1
ATOM 1292 C C . TYR A 1 162 ? -1.845 9.742 -12.837 1.00 86.75 162 TYR A C 1
ATOM 1294 O O . TYR A 1 162 ? -2.132 9.314 -11.723 1.00 86.75 162 TYR A O 1
ATOM 1302 N N . ALA A 1 163 ? -0.588 9.827 -13.268 1.00 88.25 163 ALA A N 1
ATOM 1303 C CA . ALA A 1 163 ? 0.552 9.546 -12.407 1.00 88.25 163 ALA A CA 1
ATOM 1304 C C . ALA A 1 163 ? 1.208 10.804 -11.848 1.00 88.25 163 ALA A C 1
ATOM 1306 O O . ALA A 1 163 ? 1.223 11.879 -12.452 1.00 88.25 163 ALA A O 1
ATOM 1307 N N . TYR A 1 164 ? 1.804 10.626 -10.678 1.00 87.75 164 TYR A N 1
ATOM 1308 C CA . TYR A 1 164 ? 2.807 11.526 -10.157 1.00 87.75 164 TYR A CA 1
ATOM 1309 C C . TYR A 1 164 ? 4.074 11.355 -10.991 1.00 87.75 164 TYR A C 1
ATOM 1311 O O . TYR A 1 164 ? 4.481 10.231 -11.277 1.00 87.75 164 TYR A O 1
ATOM 1319 N N . TYR A 1 165 ? 4.681 12.473 -11.382 1.00 88.00 165 TYR A N 1
ATOM 1320 C CA . TYR A 1 165 ? 5.906 12.499 -12.169 1.00 88.00 165 TYR A CA 1
ATOM 1321 C C . TYR A 1 165 ? 7.049 13.077 -11.338 1.00 88.00 165 TYR A C 1
ATOM 1323 O O . TYR A 1 165 ? 7.052 14.274 -11.034 1.00 88.00 165 TYR A O 1
ATOM 1331 N N . ASN A 1 166 ? 8.030 12.240 -11.006 1.00 84.44 166 ASN A N 1
ATOM 1332 C CA . ASN A 1 166 ? 9.262 12.671 -10.360 1.00 84.44 166 ASN A CA 1
ATOM 1333 C C . ASN A 1 166 ? 10.357 12.876 -11.413 1.00 84.44 166 ASN A C 1
ATOM 1335 O O . ASN A 1 166 ? 10.905 11.911 -11.947 1.00 84.44 166 ASN A O 1
ATOM 1339 N N . ASN A 1 167 ? 10.665 14.137 -11.720 1.00 77.19 167 ASN A N 1
ATOM 1340 C CA . ASN A 1 167 ? 11.646 14.508 -12.737 1.00 77.19 167 ASN A CA 1
ATOM 1341 C C . ASN A 1 167 ? 13.056 14.636 -12.137 1.00 77.19 167 ASN A C 1
ATOM 1343 O O . ASN A 1 167 ? 13.547 15.749 -11.930 1.00 77.19 167 ASN A O 1
ATOM 1347 N N . GLY A 1 168 ? 13.689 13.498 -11.851 1.00 73.12 168 GLY A N 1
ATOM 1348 C CA . GLY A 1 168 ? 15.066 13.428 -11.367 1.00 73.12 168 GLY A CA 1
ATOM 1349 C C . GLY A 1 168 ? 15.305 14.016 -9.967 1.00 73.12 168 GLY A C 1
ATOM 1350 O O . GLY A 1 168 ? 14.415 14.529 -9.296 1.00 73.12 168 GLY A O 1
ATOM 1351 N N . GLY A 1 169 ? 16.559 13.927 -9.510 1.00 70.31 169 GLY A N 1
ATOM 1352 C CA . GLY A 1 169 ? 16.975 14.328 -8.158 1.00 70.31 169 GLY A CA 1
ATOM 1353 C C . GLY A 1 169 ? 16.908 13.169 -7.159 1.00 70.31 169 GLY A C 1
ATOM 1354 O O . GLY A 1 169 ? 16.144 12.232 -7.339 1.00 70.31 169 GLY A O 1
ATOM 1355 N N . SER A 1 170 ? 17.768 13.176 -6.137 1.00 69.50 170 SER A N 1
ATOM 1356 C CA . SER A 1 170 ? 17.721 12.179 -5.054 1.00 69.50 170 SER A CA 1
ATOM 1357 C C . SER A 1 170 ? 16.884 12.717 -3.896 1.00 69.50 170 SER A C 1
ATOM 1359 O O . SER A 1 170 ? 17.050 13.880 -3.523 1.00 69.50 170 SER A O 1
ATOM 1361 N N . GLY A 1 171 ? 16.029 11.884 -3.307 1.00 63.88 171 GLY A N 1
ATOM 1362 C CA . GLY A 1 171 ? 15.171 12.285 -2.196 1.00 63.88 171 GLY A CA 1
ATOM 1363 C C . GLY A 1 171 ? 14.553 11.087 -1.487 1.00 63.88 171 GLY A C 1
ATOM 1364 O O . GLY A 1 171 ? 14.320 10.043 -2.087 1.00 63.88 171 GLY A O 1
ATOM 1365 N N . SER A 1 172 ? 14.308 11.242 -0.190 1.00 58.31 172 SER A N 1
ATOM 1366 C CA . SER A 1 172 ? 13.659 10.228 0.637 1.00 58.31 172 SER A CA 1
ATOM 1367 C C . SER A 1 172 ? 12.260 10.662 1.048 1.00 58.31 172 SER A C 1
ATOM 1369 O O . SER A 1 172 ? 12.099 11.801 1.487 1.00 58.31 172 SER A O 1
ATOM 1371 N N . GLY A 1 173 ? 11.323 9.712 1.036 1.00 60.31 173 GLY A N 1
ATOM 1372 C CA . GLY A 1 173 ? 10.202 9.673 1.973 1.00 60.31 173 GLY A CA 1
ATOM 1373 C C . GLY A 1 173 ? 9.113 10.701 1.717 1.00 60.31 173 GLY A C 1
ATOM 1374 O O . GLY A 1 173 ? 8.913 11.614 2.516 1.00 60.31 173 GLY A O 1
ATOM 1375 N N . THR A 1 174 ? 8.377 10.520 0.629 1.00 59.28 174 THR A N 1
ATOM 1376 C CA . THR A 1 174 ? 7.065 11.144 0.482 1.00 59.28 174 THR A CA 1
ATOM 1377 C C . THR A 1 174 ? 6.099 10.035 0.130 1.00 59.28 174 THR A C 1
ATOM 1379 O O . THR A 1 174 ? 6.082 9.610 -1.018 1.00 59.28 174 THR A O 1
ATOM 1382 N N . SER A 1 175 ? 5.334 9.528 1.093 1.00 71.25 175 SER A N 1
ATOM 1383 C CA . SER A 1 175 ? 4.133 8.757 0.775 1.00 71.25 175 SER A CA 1
ATOM 1384 C C . SER A 1 175 ? 3.318 9.579 -0.218 1.00 71.25 175 SER A C 1
ATOM 1386 O O . SER A 1 175 ? 3.139 10.792 -0.032 1.00 71.25 175 SER A O 1
ATOM 1388 N N . ILE A 1 176 ? 2.896 8.966 -1.316 1.00 75.06 176 ILE A N 1
ATOM 1389 C CA . ILE A 1 176 ? 2.079 9.654 -2.312 1.00 75.06 176 ILE A CA 1
ATOM 1390 C C . ILE A 1 176 ? 0.706 9.028 -2.283 1.00 75.06 176 ILE A C 1
ATOM 1392 O O . ILE A 1 176 ? 0.506 7.921 -2.767 1.00 75.06 176 ILE A O 1
ATOM 1396 N N . THR A 1 177 ? -0.253 9.799 -1.788 1.00 79.50 177 THR A N 1
ATOM 1397 C CA . THR A 1 177 ? -1.668 9.472 -1.910 1.00 79.50 177 THR A CA 1
ATOM 1398 C C . THR A 1 177 ? -2.238 10.196 -3.127 1.00 79.50 177 THR A C 1
ATOM 1400 O O . THR A 1 177 ? -2.208 11.429 -3.215 1.00 79.50 177 THR A O 1
ATOM 1403 N N . GLN A 1 178 ? -2.779 9.442 -4.079 1.00 78.38 178 GLN A N 1
ATOM 1404 C CA . GLN A 1 178 ? -3.490 9.980 -5.237 1.00 78.38 178 GLN A CA 1
ATOM 1405 C C . GLN A 1 178 ? -4.968 9.646 -5.148 1.00 78.38 178 GLN A C 1
ATOM 1407 O O . GLN A 1 178 ? -5.322 8.489 -4.959 1.00 78.38 178 GLN A O 1
ATOM 1412 N N . MET A 1 179 ? -5.827 10.646 -5.340 1.00 80.62 179 MET A N 1
ATOM 1413 C CA . MET A 1 179 ? -7.280 10.473 -5.369 1.00 80.62 179 MET A CA 1
ATOM 1414 C C . MET A 1 179 ? -7.808 10.705 -6.783 1.00 80.62 179 MET A C 1
ATOM 1416 O O . MET A 1 179 ? -7.404 11.676 -7.431 1.00 80.62 179 MET A O 1
ATOM 1420 N N . VAL A 1 180 ? -8.717 9.842 -7.238 1.00 70.88 180 VAL A N 1
ATOM 1421 C CA . VAL A 1 180 ? -9.388 9.932 -8.548 1.00 70.88 180 VAL A CA 1
ATOM 1422 C C . VAL A 1 180 ? -10.890 9.693 -8.465 1.00 70.88 180 VAL A C 1
ATOM 1424 O O . VAL A 1 180 ? -11.360 8.888 -7.624 1.00 70.88 180 VAL A O 1
#

Radius of gyration: 19.13 Å; chains: 1; bounding box: 46×29×50 Å

Secondary structure (DSSP, 8-state):
--TTSTT-EEEETTS-B--EEEEEEETTTEEEEEE--S---TT----EEEE---TT------HHHHSSS-----SSS--TTTEEEE-SS-SS-EEE-SSSEEE--SS---S--EEEESS---SSS-EEEE--EE--S-TTT--EEEEEPPSSS--SGGG-TEEEEE-S--EE---EEEE-

pLDDT: mean 89.52, std 8.79, range [58.31, 98.75]

Foldseek 3Di:
DAQQCQFKWKDWPVRHTWAWAWPPGDGNPDTDIQTAAPDDDVPDDTDMDIDGDDPPGGHPHDQVRRDPADDQLDPFADPPQFKDWWDPPDDCQWTGDDRDTHHHDPDDDALGTDIDTPDDDDQDFDKDKDADFDDDPPLQRDKDWDDDAAPDPDSGPVRRPPTDIDRGDGDHTDIDIDHD

Sequence (180 aa):
MQVDFSDLRFTNGSNTLLDYWLQDVVNSSSVTAWVEVDSLTASGNTTIYMYYSNTDVSTTSNGTATFLLFDDFEDGTIDTNIWTEVDQAGGNEITEHDGSLWFARDTNDAWDKIVYSDDSFSRSNLSFEFDYWWRSNNAAWDALMMGWKDNGAGVSYANFVYAYYNNGGSGSGTSITQMV